Protein AF-A0A163GA01-F1 (afdb_monomer_lite)

Secondary structure (DSSP, 8-state):
-EEEEEEEEEEETTEEEEEEEEEEEEE-SSEEE-SS-EEEGGGEEEEEEEE-SSS-EEEEEEETTEEEEEEESS-THHHHHHHHHHH-

Sequence (88 aa):
MIRYIRTERSIRRLQQRTEDVECKLILTEEAVISSERDFALSKVWDMSARPAASRCWFLYLHTDEGVFAFRTEESPDGFISSYREIRN

Structure (mmCIF, N/CA/C/O backbone):
data_AF-A0A163GA01-F1
#
_entry.id   AF-A0A163GA01-F1
#
loop_
_atom_site.group_PDB
_atom_site.id
_atom_site.type_symbol
_atom_site.label_atom_id
_atom_site.label_alt_id
_atom_site.label_comp_id
_atom_site.label_asym_id
_atom_site.label_entity_id
_atom_site.label_seq_id
_atom_site.pdbx_PDB_ins_code
_atom_site.Cartn_x
_atom_site.Cartn_y
_atom_site.Cartn_z
_atom_site.occupancy
_atom_site.B_iso_or_equiv
_atom_site.auth_seq_id
_atom_site.auth_comp_id
_atom_site.auth_asym_id
_atom_site.auth_atom_id
_atom_site.pdbx_PDB_model_num
ATOM 1 N N . MET A 1 1 ? 5.610 3.637 8.409 1.00 95.50 1 MET A N 1
ATOM 2 C CA . MET A 1 1 ? 5.886 3.962 6.986 1.00 95.50 1 MET A CA 1
ATOM 3 C C . MET A 1 1 ? 6.485 2.750 6.287 1.00 95.50 1 MET A C 1
ATOM 5 O O . MET A 1 1 ? 7.063 1.921 6.978 1.00 95.50 1 MET A O 1
ATOM 9 N N . ILE A 1 2 ? 6.369 2.657 4.963 1.00 97.75 2 ILE A N 1
ATOM 10 C CA . ILE A 1 2 ? 6.994 1.612 4.132 1.00 97.75 2 ILE A CA 1
ATOM 11 C C . ILE A 1 2 ? 7.434 2.195 2.780 1.00 97.75 2 ILE A C 1
ATOM 13 O O . ILE A 1 2 ? 6.804 3.137 2.291 1.00 97.75 2 ILE A O 1
ATOM 17 N N . ARG A 1 3 ? 8.525 1.690 2.189 1.00 97.88 3 ARG A N 1
ATOM 18 C CA . ARG A 1 3 ? 8.964 2.080 0.837 1.00 97.88 3 ARG A CA 1
ATOM 19 C C . ARG A 1 3 ? 8.234 1.275 -0.237 1.00 97.88 3 ARG A C 1
ATOM 21 O O . ARG A 1 3 ? 8.040 0.068 -0.097 1.00 97.88 3 ARG A O 1
ATOM 28 N N . TYR A 1 4 ? 7.871 1.939 -1.328 1.00 97.38 4 TYR A N 1
ATOM 29 C CA . TYR A 1 4 ? 7.323 1.294 -2.520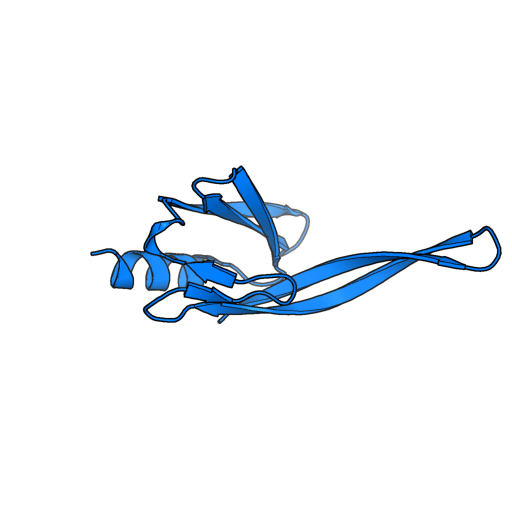 1.00 97.38 4 TYR A CA 1
ATOM 30 C C . TYR A 1 4 ? 7.932 1.882 -3.789 1.00 97.38 4 TYR A C 1
ATOM 32 O O . TYR A 1 4 ? 8.439 3.002 -3.784 1.00 97.38 4 TYR A O 1
ATOM 40 N N . ILE A 1 5 ? 7.857 1.131 -4.883 1.00 95.75 5 ILE A N 1
ATOM 41 C CA . ILE A 1 5 ? 8.333 1.563 -6.191 1.00 95.75 5 ILE A CA 1
ATOM 42 C C . ILE A 1 5 ? 7.143 1.953 -7.060 1.00 95.75 5 ILE A C 1
ATOM 44 O O . ILE A 1 5 ? 6.245 1.141 -7.303 1.00 95.75 5 ILE A O 1
ATOM 48 N N . ARG A 1 6 ? 7.157 3.195 -7.546 1.00 94.19 6 ARG A N 1
ATOM 49 C CA . ARG A 1 6 ? 6.225 3.691 -8.558 1.00 94.19 6 ARG A CA 1
ATOM 50 C C . ARG A 1 6 ? 6.907 3.657 -9.916 1.00 94.19 6 ARG A C 1
ATOM 52 O O . ARG A 1 6 ? 7.988 4.208 -10.079 1.00 94.19 6 ARG A O 1
ATOM 59 N N . THR A 1 7 ? 6.263 3.038 -10.895 1.00 90.94 7 THR A N 1
ATOM 60 C CA . THR A 1 7 ? 6.767 3.013 -12.268 1.00 90.94 7 THR A CA 1
ATOM 61 C C . THR A 1 7 ? 6.166 4.175 -13.054 1.00 90.94 7 THR A C 1
ATOM 63 O O . THR A 1 7 ? 4.973 4.175 -13.356 1.00 90.94 7 THR A O 1
ATOM 66 N N . GLU A 1 8 ? 6.989 5.151 -13.423 1.00 88.38 8 GLU A N 1
ATOM 67 C CA . GLU A 1 8 ? 6.589 6.273 -14.267 1.00 88.38 8 GLU A CA 1
ATOM 68 C C . GLU A 1 8 ? 6.869 5.960 -15.737 1.00 88.38 8 GLU A C 1
ATOM 70 O O . GLU A 1 8 ? 7.938 5.469 -16.108 1.00 88.38 8 GLU A O 1
ATOM 75 N N . ARG A 1 9 ? 5.890 6.241 -16.602 1.00 87.38 9 ARG A N 1
ATOM 76 C CA . ARG A 1 9 ? 6.028 6.087 -18.053 1.00 87.38 9 ARG A CA 1
ATOM 77 C C . ARG A 1 9 ? 5.946 7.449 -18.712 1.00 87.38 9 ARG A C 1
ATOM 79 O O . ARG A 1 9 ? 4.960 8.160 -18.548 1.00 87.38 9 ARG A O 1
ATOM 86 N N . SER A 1 10 ? 6.961 7.791 -19.498 1.00 84.75 10 SER A N 1
ATOM 87 C CA . SER A 1 10 ? 6.966 9.015 -20.298 1.00 84.75 10 SER A CA 1
ATOM 88 C C . SER A 1 10 ? 7.304 8.717 -21.753 1.00 84.75 10 SER A C 1
ATOM 90 O O . SER A 1 10 ? 8.104 7.830 -22.058 1.00 84.75 10 SER A O 1
ATOM 92 N N . ILE A 1 11 ? 6.688 9.460 -22.673 1.00 84.19 11 ILE A N 1
ATOM 93 C CA . ILE A 1 11 ? 7.042 9.424 -24.093 1.00 84.19 11 ILE A CA 1
ATOM 94 C C . ILE A 1 11 ? 7.927 10.635 -24.369 1.00 84.19 11 ILE A C 1
ATOM 96 O O . ILE A 1 11 ? 7.493 11.779 -24.237 1.00 84.19 11 ILE A O 1
ATOM 100 N N . ARG A 1 12 ? 9.180 10.396 -24.762 1.00 79.00 12 ARG A N 1
ATOM 101 C CA . ARG A 1 12 ? 10.109 11.447 -25.199 1.00 79.00 12 ARG A CA 1
ATOM 102 C C . ARG A 1 12 ? 10.721 11.046 -26.534 1.00 79.00 12 ARG A C 1
ATOM 104 O O . ARG A 1 12 ? 11.231 9.941 -26.667 1.00 79.00 12 ARG A O 1
ATOM 111 N N . ARG A 1 13 ? 10.690 11.949 -27.522 1.00 82.06 13 ARG A N 1
ATOM 112 C CA . ARG A 1 13 ? 11.248 11.732 -28.877 1.00 82.06 13 ARG A CA 1
ATOM 113 C C . ARG A 1 13 ? 10.821 10.393 -29.509 1.00 82.06 13 ARG A C 1
ATOM 115 O O . ARG A 1 13 ? 11.664 9.637 -29.975 1.00 82.06 13 ARG A O 1
ATOM 122 N N . LEU A 1 14 ? 9.516 10.103 -29.501 1.00 85.31 14 LEU A N 1
ATOM 123 C CA . LEU A 1 14 ? 8.924 8.867 -30.047 1.00 85.31 14 LEU A CA 1
ATOM 124 C C . LEU A 1 14 ? 9.393 7.560 -29.371 1.00 85.31 14 LEU A C 1
ATOM 126 O O . LEU A 1 14 ? 9.124 6.480 -29.885 1.00 85.31 14 LEU A O 1
ATOM 130 N N . GLN A 1 15 ? 10.053 7.634 -28.210 1.00 83.06 15 GLN A N 1
ATOM 131 C CA . GLN A 1 15 ? 10.433 6.470 -27.410 1.00 83.06 15 GLN A CA 1
ATOM 132 C C . GLN A 1 15 ? 9.715 6.486 -26.060 1.00 83.06 15 GLN A C 1
ATOM 134 O O . GLN A 1 15 ? 9.632 7.524 -25.397 1.00 83.06 15 GLN A O 1
ATOM 139 N N . GLN A 1 16 ? 9.217 5.319 -25.646 1.00 86.12 16 GLN A N 1
ATOM 140 C CA . GLN A 1 16 ? 8.688 5.114 -24.303 1.00 86.12 16 GLN A CA 1
ATOM 141 C C . GLN A 1 16 ? 9.851 4.866 -23.340 1.00 86.12 16 GLN A C 1
ATOM 143 O O . GLN A 1 16 ? 10.623 3.923 -23.515 1.00 86.12 16 GLN A O 1
ATOM 148 N N . ARG A 1 17 ? 9.956 5.699 -22.306 1.00 84.94 17 ARG A N 1
ATOM 149 C CA . ARG A 1 17 ? 10.835 5.478 -21.159 1.00 84.94 17 ARG A CA 1
ATOM 150 C C . ARG A 1 17 ? 10.011 5.041 -19.964 1.00 84.94 17 ARG A C 1
ATOM 152 O O . ARG A 1 17 ? 8.918 5.557 -19.739 1.00 84.94 17 ARG A O 1
ATOM 159 N N . THR A 1 18 ? 10.560 4.084 -19.232 1.00 85.06 18 THR A N 1
ATOM 160 C CA . THR A 1 18 ? 10.005 3.586 -17.979 1.00 85.06 18 THR A CA 1
ATOM 161 C C . THR A 1 18 ? 11.063 3.816 -16.914 1.00 85.06 18 THR A C 1
ATOM 163 O O . THR A 1 18 ? 12.179 3.323 -17.066 1.00 85.06 18 THR A O 1
ATOM 166 N N . GLU A 1 19 ? 10.735 4.603 -15.898 1.00 88.88 19 GLU A N 1
ATOM 167 C CA . GLU A 1 19 ? 11.634 4.929 -14.792 1.00 88.88 19 GLU A CA 1
ATOM 168 C C . GLU A 1 19 ? 10.959 4.507 -13.486 1.00 88.88 19 GLU A C 1
ATOM 170 O O . GLU A 1 19 ? 9.799 4.832 -13.236 1.00 88.88 19 GLU A O 1
ATOM 175 N N . ASP A 1 20 ? 11.674 3.723 -12.684 1.00 93.06 20 ASP A N 1
ATOM 176 C CA . ASP A 1 20 ? 11.218 3.312 -11.362 1.00 93.06 20 ASP A CA 1
ATOM 177 C C . ASP A 1 20 ? 11.656 4.362 -10.337 1.00 93.06 20 ASP A C 1
ATOM 179 O O . ASP A 1 20 ? 12.834 4.710 -10.244 1.00 93.06 20 ASP A O 1
ATOM 183 N N . VAL A 1 21 ? 10.691 4.870 -9.575 1.00 94.38 21 VAL A N 1
ATOM 184 C CA . VAL A 1 21 ? 10.880 5.920 -8.574 1.00 94.38 21 VAL A CA 1
ATOM 185 C C . VAL A 1 21 ? 10.566 5.350 -7.197 1.00 94.38 21 VAL A C 1
ATOM 187 O O . VAL A 1 21 ? 9.458 4.866 -6.948 1.00 94.38 21 VAL A O 1
ATOM 190 N N . GLU A 1 22 ? 11.536 5.418 -6.286 1.00 96.19 22 GLU A N 1
ATOM 191 C CA . GLU A 1 22 ? 11.323 5.041 -4.890 1.00 96.19 22 GLU A CA 1
ATOM 192 C C . GLU A 1 22 ? 10.465 6.098 -4.181 1.00 96.19 22 GLU A C 1
ATOM 194 O O . GLU A 1 22 ? 10.769 7.291 -4.184 1.00 96.19 22 GLU A O 1
ATOM 199 N N . CYS A 1 23 ? 9.378 5.643 -3.569 1.00 97.25 23 CYS A N 1
ATOM 200 C CA . CYS A 1 23 ? 8.390 6.453 -2.873 1.00 97.25 23 CYS A CA 1
ATOM 201 C C . CYS A 1 23 ? 8.131 5.888 -1.469 1.00 97.25 23 CYS A C 1
ATOM 203 O O . CYS A 1 23 ? 8.574 4.793 -1.111 1.00 97.25 23 CYS A O 1
ATOM 205 N N . LYS A 1 24 ? 7.388 6.638 -0.648 1.00 97.81 24 LYS A N 1
ATOM 206 C CA . LYS A 1 24 ? 7.007 6.221 0.708 1.00 97.81 24 LYS A CA 1
ATOM 207 C C . LYS A 1 24 ? 5.497 6.218 0.864 1.00 97.81 24 LYS A C 1
ATOM 209 O O . LYS A 1 24 ? 4.835 7.170 0.464 1.00 97.81 24 LYS A O 1
ATOM 214 N N . LEU A 1 25 ? 4.990 5.168 1.499 1.00 98.00 25 LEU A N 1
ATOM 215 C CA . LEU A 1 25 ? 3.664 5.144 2.096 1.00 98.00 25 LEU A CA 1
ATOM 216 C C . LEU A 1 25 ? 3.780 5.464 3.582 1.00 98.00 25 LEU A C 1
ATOM 218 O O . LEU A 1 25 ? 4.550 4.834 4.321 1.00 98.00 25 LEU A O 1
ATOM 222 N N . ILE A 1 26 ? 3.004 6.441 4.026 1.00 98.44 26 ILE A N 1
ATOM 223 C CA . ILE A 1 26 ? 2.944 6.876 5.419 1.00 98.44 26 ILE A CA 1
ATOM 224 C C . ILE A 1 26 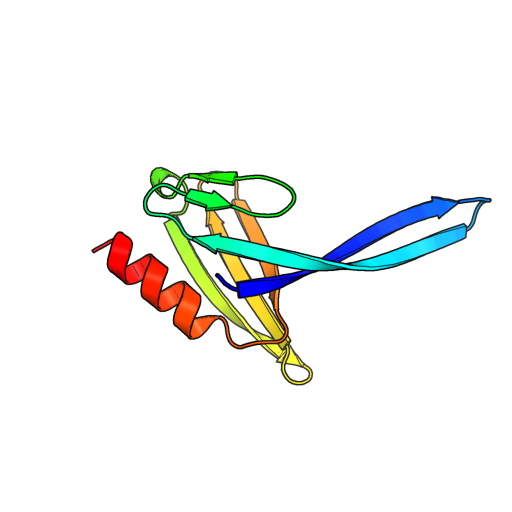? 1.550 6.546 5.942 1.00 98.44 26 ILE A C 1
ATOM 226 O O . ILE A 1 26 ? 0.564 6.877 5.302 1.00 98.44 26 ILE A O 1
ATOM 230 N N . LEU A 1 27 ? 1.484 5.870 7.084 1.00 98.38 27 LEU A N 1
ATOM 231 C CA . LEU A 1 27 ? 0.245 5.612 7.809 1.00 98.38 27 LEU A CA 1
ATOM 232 C C . LEU A 1 27 ? 0.175 6.613 8.964 1.00 98.38 27 LEU A C 1
ATOM 234 O O . LEU A 1 27 ? 1.127 6.682 9.746 1.00 98.38 27 LEU A O 1
ATOM 238 N N . THR A 1 28 ? -0.909 7.377 9.033 1.00 97.75 28 THR A N 1
ATOM 239 C CA . THR A 1 28 ? -1.277 8.245 10.163 1.00 97.75 28 THR A CA 1
ATOM 240 C C . THR A 1 28 ? -2.543 7.700 10.827 1.00 97.75 28 THR A C 1
ATOM 242 O O . THR A 1 28 ? -3.059 6.664 10.405 1.00 97.75 28 THR A O 1
ATOM 245 N N . GLU A 1 29 ? -3.055 8.376 11.856 1.00 96.19 29 GLU A N 1
ATOM 246 C CA . GLU A 1 29 ? -4.326 8.007 12.498 1.00 96.19 29 GLU A CA 1
ATOM 247 C C . GLU A 1 29 ? -5.542 8.241 11.578 1.00 96.19 29 GLU A C 1
ATOM 249 O O . GLU A 1 29 ? -6.597 7.640 11.761 1.00 96.19 29 GLU A O 1
ATOM 254 N N . GLU A 1 30 ? -5.395 9.080 10.552 1.00 97.31 30 GLU A N 1
ATOM 255 C CA . GLU A 1 30 ? -6.484 9.534 9.686 1.00 97.31 30 GLU A CA 1
ATOM 256 C C . GLU A 1 30 ? -6.372 9.024 8.250 1.00 97.31 30 GLU A C 1
ATOM 258 O O . GLU A 1 30 ? -7.398 8.876 7.576 1.00 97.31 30 GLU A O 1
ATOM 263 N N . ALA A 1 31 ? -5.159 8.769 7.748 1.00 98.06 31 ALA A N 1
ATOM 264 C CA . ALA A 1 31 ? -4.950 8.419 6.347 1.00 98.06 31 ALA A CA 1
ATOM 265 C C . ALA A 1 31 ? -3.736 7.514 6.085 1.00 98.06 31 ALA A C 1
ATOM 267 O O . ALA A 1 31 ? -2.776 7.447 6.852 1.00 98.06 31 ALA A O 1
ATOM 268 N N . VAL A 1 32 ? -3.756 6.868 4.917 1.00 98.31 32 VAL A N 1
ATOM 269 C CA . VAL A 1 32 ? -2.543 6.427 4.226 1.00 98.31 32 VAL A CA 1
ATOM 270 C C . VAL A 1 32 ? -2.176 7.456 3.166 1.00 98.31 32 VAL A C 1
ATOM 272 O O . VAL A 1 32 ? -2.959 7.724 2.261 1.00 98.31 32 VAL A O 1
ATOM 275 N N . ILE A 1 33 ? -0.973 8.003 3.254 1.00 98.44 33 ILE A N 1
ATOM 276 C CA . ILE A 1 33 ? -0.441 9.029 2.357 1.00 98.44 33 ILE A CA 1
ATOM 277 C C . ILE A 1 33 ? 0.551 8.364 1.405 1.00 98.44 33 ILE A C 1
ATOM 279 O O . ILE A 1 33 ? 1.500 7.710 1.851 1.00 98.44 33 ILE A O 1
ATOM 283 N N . SER A 1 34 ? 0.332 8.526 0.100 1.00 97.69 34 SER A N 1
ATOM 284 C CA . SER A 1 34 ? 1.235 8.067 -0.965 1.00 97.69 34 SER A CA 1
ATOM 285 C C . SER A 1 34 ? 1.819 9.254 -1.735 1.00 97.69 34 SER A C 1
ATOM 287 O O . SER A 1 34 ? 1.454 10.402 -1.500 1.00 97.69 34 SER A O 1
ATOM 289 N N . SER A 1 35 ? 2.707 9.002 -2.699 1.00 96.38 35 SER A N 1
ATOM 290 C CA . SER A 1 35 ? 3.235 10.064 -3.565 1.00 96.38 35 SER A CA 1
ATOM 291 C C . SER A 1 35 ? 2.243 10.569 -4.623 1.00 96.38 35 SER A C 1
ATOM 293 O O . SER A 1 35 ? 2.571 11.502 -5.354 1.00 96.38 35 SER A O 1
ATOM 295 N N . GLU A 1 36 ? 1.085 9.920 -4.784 1.00 93.62 36 GLU A N 1
ATOM 296 C CA . GLU A 1 36 ? 0.072 10.275 -5.795 1.00 93.62 36 GLU A CA 1
ATOM 297 C C . GLU A 1 36 ? -1.205 10.837 -5.181 1.00 93.62 36 GLU A C 1
ATOM 299 O O . GLU A 1 36 ? -1.816 11.737 -5.754 1.00 93.62 36 GLU A O 1
ATOM 304 N N . ARG A 1 37 ? -1.624 10.289 -4.038 1.00 95.00 37 ARG A N 1
ATOM 305 C CA . ARG A 1 37 ? -2.846 10.685 -3.336 1.00 95.00 37 ARG A CA 1
ATOM 306 C C . ARG A 1 37 ? -2.865 10.198 -1.891 1.00 95.00 37 ARG A C 1
ATOM 308 O O . ARG A 1 37 ? -2.137 9.269 -1.527 1.00 95.00 37 ARG A O 1
ATOM 315 N N . ASP A 1 38 ? -3.814 10.743 -1.146 1.00 97.88 38 ASP A N 1
ATOM 316 C CA . ASP A 1 38 ? -4.133 10.318 0.210 1.00 97.88 38 ASP A CA 1
ATOM 317 C C . ASP A 1 38 ? -5.386 9.434 0.215 1.00 97.88 38 ASP A C 1
ATOM 319 O O . ASP A 1 38 ? -6.331 9.628 -0.562 1.00 97.88 38 ASP A O 1
ATOM 323 N N . PHE A 1 39 ? -5.386 8.450 1.108 1.00 97.88 39 PHE A N 1
ATOM 324 C CA . PHE A 1 39 ? -6.478 7.515 1.342 1.00 97.88 39 PHE A CA 1
ATOM 325 C C . PHE A 1 39 ? -6.940 7.668 2.787 1.00 97.88 39 PHE A C 1
ATOM 327 O O . PHE A 1 39 ? -6.282 7.175 3.701 1.00 97.88 39 PHE A O 1
ATOM 334 N N . ALA A 1 40 ? -8.068 8.342 3.011 1.00 97.88 40 ALA A N 1
ATOM 335 C CA . ALA A 1 40 ? -8.651 8.435 4.349 1.00 97.88 40 ALA A CA 1
ATOM 336 C C . ALA A 1 40 ? -8.922 7.026 4.907 1.00 97.88 40 ALA A C 1
ATOM 338 O O . ALA A 1 40 ? -9.527 6.200 4.219 1.00 97.88 40 ALA A O 1
ATOM 339 N N . LEU A 1 41 ? -8.524 6.739 6.149 1.00 97.19 41 LEU A N 1
ATOM 340 C CA . LEU A 1 41 ? -8.689 5.409 6.751 1.00 97.19 41 LEU A CA 1
ATOM 341 C C . LEU A 1 41 ? -10.155 4.994 6.885 1.00 97.19 41 LEU A C 1
ATOM 343 O O . LEU A 1 41 ? -10.453 3.802 6.844 1.00 97.19 41 LEU A O 1
ATOM 347 N N . SER A 1 42 ? -11.075 5.957 6.975 1.00 96.88 42 SER A N 1
ATOM 348 C CA . SER A 1 42 ? -12.522 5.714 6.921 1.00 96.88 42 SER A CA 1
ATOM 349 C C . SER A 1 42 ? -12.985 5.098 5.594 1.00 96.88 42 SER A C 1
ATOM 351 O O . SER A 1 42 ? -14.022 4.440 5.549 1.00 96.88 42 SER A O 1
ATOM 353 N N . LYS A 1 43 ? -12.206 5.279 4.523 1.00 97.44 43 LYS A N 1
ATOM 354 C CA . LYS A 1 43 ? -12.455 4.760 3.173 1.00 97.44 43 LYS A CA 1
ATOM 355 C C . LYS A 1 43 ? -11.598 3.543 2.819 1.00 97.44 43 LYS A C 1
ATOM 357 O O . LYS A 1 43 ? -11.844 2.927 1.789 1.00 97.44 43 LYS A O 1
ATOM 362 N N . VAL A 1 44 ? -10.610 3.179 3.641 1.00 97.88 44 VAL A N 1
ATOM 363 C CA . VAL A 1 44 ? -9.808 1.956 3.467 1.00 97.88 44 VAL A CA 1
ATOM 364 C C . VAL A 1 44 ? -10.473 0.830 4.247 1.00 97.88 44 VAL A C 1
ATOM 366 O O . VAL A 1 44 ? -10.480 0.845 5.473 1.00 97.88 44 VAL A O 1
ATOM 369 N N . TRP A 1 45 ? -11.063 -0.144 3.568 1.00 96.56 45 TRP A N 1
ATOM 370 C CA . TRP A 1 45 ? -11.822 -1.224 4.200 1.00 96.56 45 TRP A CA 1
ATOM 371 C C . TRP A 1 45 ? -10.951 -2.380 4.674 1.00 96.56 45 TRP A C 1
ATOM 373 O O . TRP A 1 45 ? -11.273 -2.980 5.697 1.00 96.56 45 TRP A O 1
ATOM 383 N N . ASP A 1 46 ? -9.865 -2.666 3.957 1.00 97.62 46 ASP A N 1
ATOM 384 C CA . ASP A 1 46 ? -8.916 -3.719 4.310 1.00 97.62 46 ASP A CA 1
ATOM 385 C C . ASP A 1 46 ? -7.525 -3.444 3.714 1.00 97.62 46 ASP A C 1
ATOM 387 O O . ASP A 1 46 ? -7.374 -2.706 2.733 1.00 97.62 46 ASP A O 1
ATOM 391 N N . MET A 1 47 ? -6.506 -4.083 4.291 1.00 98.12 47 MET A N 1
ATOM 392 C CA . MET A 1 47 ? -5.159 -4.148 3.737 1.00 98.12 47 MET A CA 1
ATOM 393 C C . MET A 1 47 ? -4.673 -5.590 3.681 1.00 98.12 47 MET A C 1
ATOM 395 O O . MET A 1 47 ? -4.683 -6.323 4.672 1.00 98.12 47 MET A O 1
ATOM 399 N N . SER A 1 48 ? -4.164 -5.976 2.515 1.00 98.00 48 SER A N 1
ATOM 400 C CA . SER A 1 48 ? -3.639 -7.320 2.286 1.00 98.00 48 SER A CA 1
ATOM 401 C C . SER A 1 48 ? -2.310 -7.262 1.553 1.00 98.00 48 SER A C 1
ATOM 403 O O . SER A 1 48 ? -2.020 -6.300 0.846 1.00 98.00 48 SER A O 1
ATOM 405 N N . ALA A 1 49 ? -1.497 -8.301 1.703 1.00 97.56 49 ALA A N 1
ATOM 406 C CA . ALA A 1 49 ? -0.244 -8.419 0.983 1.00 97.56 49 ALA A CA 1
ATOM 407 C C . ALA A 1 49 ? -0.122 -9.771 0.300 1.00 97.56 49 ALA A C 1
ATOM 409 O O . ALA A 1 49 ? -0.610 -10.789 0.797 1.00 97.56 49 ALA A O 1
ATOM 410 N N . ARG A 1 50 ? 0.562 -9.782 -0.843 1.00 96.56 50 ARG A N 1
ATOM 411 C CA . ARG A 1 50 ? 0.990 -11.016 -1.501 1.00 96.56 50 ARG A CA 1
ATOM 412 C C . ARG A 1 50 ? 2.468 -10.939 -1.862 1.00 96.56 50 ARG A C 1
ATOM 414 O O . ARG A 1 50 ? 2.874 -9.943 -2.463 1.00 96.56 50 ARG A O 1
ATOM 421 N N . PRO A 1 51 ? 3.268 -11.969 -1.537 1.00 95.31 51 PRO A N 1
ATOM 422 C CA . PRO A 1 51 ? 4.627 -12.053 -2.043 1.00 95.31 51 PRO A CA 1
ATOM 423 C C . PRO A 1 51 ? 4.608 -12.182 -3.570 1.00 95.31 51 PRO A C 1
ATOM 425 O O . PRO A 1 51 ? 3.745 -12.843 -4.152 1.00 95.31 51 PRO A O 1
ATOM 428 N N . ALA A 1 52 ? 5.577 -11.540 -4.202 1.00 89.62 52 ALA A N 1
ATOM 429 C CA . ALA A 1 52 ? 5.917 -11.670 -5.608 1.00 89.62 52 ALA A CA 1
ATOM 430 C C . ALA A 1 52 ? 7.273 -12.394 -5.739 1.00 89.62 52 ALA A C 1
ATOM 432 O O . ALA A 1 52 ? 7.782 -12.986 -4.783 1.00 89.62 52 ALA A O 1
ATOM 433 N N . ALA A 1 53 ? 7.867 -12.383 -6.932 1.00 85.44 53 ALA A N 1
ATOM 434 C CA . ALA A 1 53 ? 9.199 -12.946 -7.136 1.00 85.44 53 ALA A CA 1
ATOM 435 C C . ALA A 1 53 ? 10.269 -12.157 -6.355 1.00 85.44 53 ALA A C 1
ATOM 437 O O . ALA A 1 53 ? 10.182 -10.939 -6.251 1.00 85.44 53 ALA A O 1
ATOM 438 N N . SER A 1 54 ? 11.300 -12.849 -5.860 1.00 81.56 54 SER A N 1
ATOM 439 C CA . SER A 1 54 ? 12.562 -12.258 -5.376 1.00 81.56 54 SER A CA 1
ATOM 440 C C . SER A 1 54 ? 12.429 -11.067 -4.411 1.00 81.56 54 SER A C 1
ATOM 442 O O . SER A 1 54 ? 12.727 -9.939 -4.787 1.00 81.56 54 SER A O 1
ATOM 444 N N . ARG A 1 55 ? 12.061 -11.318 -3.142 1.00 84.94 55 ARG A N 1
ATOM 445 C CA . ARG A 1 55 ? 11.981 -10.283 -2.077 1.00 84.94 55 ARG A CA 1
ATOM 446 C C . ARG A 1 55 ? 11.154 -9.056 -2.488 1.00 84.94 55 ARG A C 1
ATOM 448 O O . ARG A 1 55 ? 11.479 -7.928 -2.141 1.00 84.94 55 ARG A O 1
ATOM 455 N N . CYS A 1 56 ? 10.089 -9.292 -3.239 1.00 93.88 56 CYS A N 1
ATOM 456 C CA . CYS A 1 56 ? 9.131 -8.273 -3.616 1.00 93.88 56 CYS A CA 1
ATOM 457 C C . CYS A 1 56 ? 7.755 -8.668 -3.086 1.00 93.88 56 CYS A C 1
ATOM 459 O O . CYS A 1 56 ? 7.425 -9.854 -3.024 1.00 93.88 56 CYS A O 1
ATOM 461 N N . TRP A 1 57 ? 6.948 -7.681 -2.718 1.00 97.00 57 TRP A N 1
ATOM 462 C CA . TRP A 1 57 ? 5.567 -7.857 -2.297 1.00 97.00 57 TRP A CA 1
ATOM 463 C C . TRP A 1 57 ? 4.674 -6.861 -3.024 1.00 97.00 57 TRP A C 1
ATOM 465 O O . TRP A 1 57 ? 5.094 -5.765 -3.395 1.00 97.00 57 TRP A O 1
ATOM 475 N N . PHE A 1 58 ?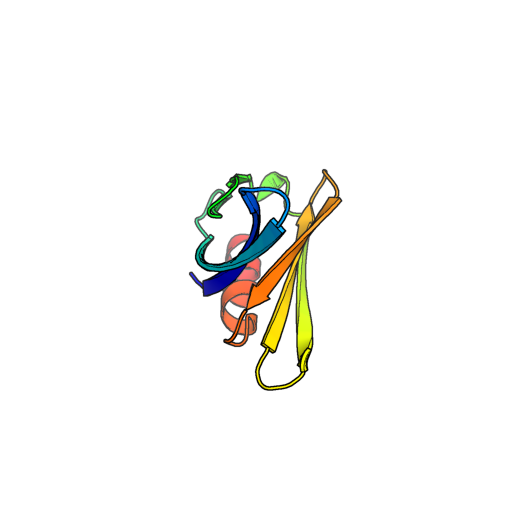 3.414 -7.241 -3.193 1.00 97.56 58 PHE A N 1
ATOM 476 C CA . PHE A 1 58 ? 2.346 -6.302 -3.488 1.00 97.56 58 PHE A CA 1
ATOM 477 C C . PHE A 1 58 ? 1.528 -6.078 -2.224 1.00 97.56 58 PHE A C 1
ATOM 479 O O . PHE A 1 58 ? 0.915 -7.018 -1.714 1.00 97.56 58 PHE A O 1
ATOM 486 N N . LEU A 1 59 ? 1.527 -4.839 -1.741 1.00 98.25 59 LEU A N 1
ATOM 487 C CA . LEU A 1 59 ? 0.613 -4.335 -0.725 1.00 98.25 59 LEU A CA 1
ATOM 488 C C . LEU A 1 59 ? -0.630 -3.780 -1.424 1.00 98.25 59 LEU A C 1
ATOM 490 O O . LEU A 1 59 ? -0.519 -2.922 -2.295 1.00 98.25 59 LEU A O 1
ATOM 494 N N . TYR A 1 60 ? -1.803 -4.259 -1.033 1.00 98.44 60 TYR A N 1
ATOM 495 C CA . TYR A 1 60 ? -3.089 -3.840 -1.571 1.00 98.44 60 TYR A CA 1
ATOM 496 C C . TYR A 1 60 ? -3.881 -3.082 -0.513 1.00 98.44 60 TYR A C 1
ATOM 498 O O . TYR A 1 60 ? -4.127 -3.612 0.573 1.00 98.44 60 TYR A O 1
ATOM 506 N N . LEU A 1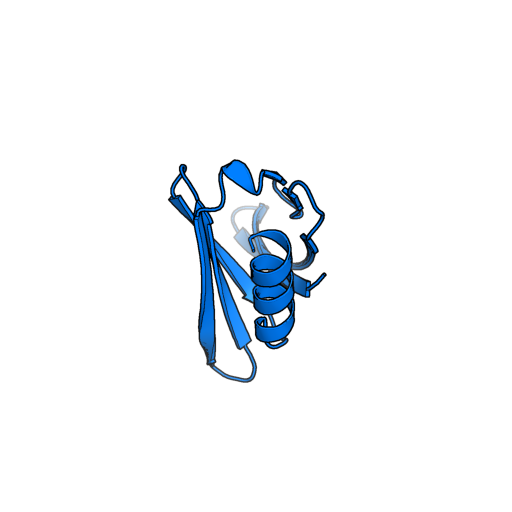 61 ? -4.312 -1.873 -0.862 1.00 98.38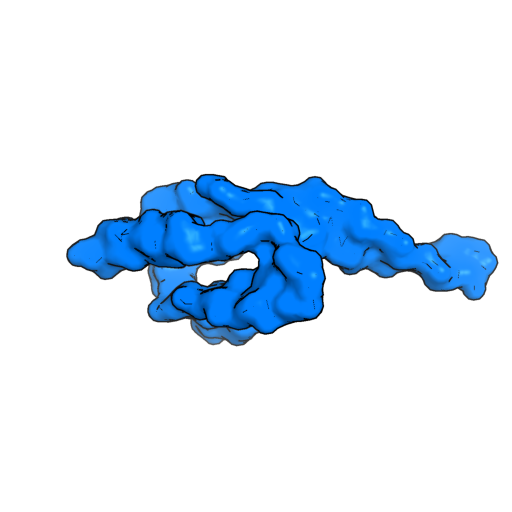 61 LEU A N 1
ATOM 507 C CA . LEU A 1 61 ? -5.327 -1.117 -0.137 1.00 98.38 61 LEU A CA 1
ATOM 508 C C . LEU A 1 61 ? -6.668 -1.370 -0.820 1.00 98.38 61 LEU A C 1
ATOM 510 O O . LEU A 1 61 ? -6.852 -0.986 -1.976 1.00 98.38 61 LEU A O 1
ATOM 514 N N . HIS A 1 62 ? -7.591 -2.011 -0.110 1.00 98.31 62 HIS A N 1
ATOM 515 C CA . HIS A 1 62 ? -8.976 -2.159 -0.550 1.00 98.31 62 HIS A CA 1
ATOM 516 C C . HIS A 1 62 ? -9.757 -0.956 -0.043 1.00 98.31 62 HIS A C 1
ATOM 518 O O . HIS A 1 62 ? -9.884 -0.775 1.167 1.00 98.31 62 HIS A O 1
ATOM 524 N N . THR A 1 63 ? -10.243 -0.116 -0.948 1.00 97.75 63 THR A N 1
ATOM 525 C CA . THR A 1 63 ? -10.968 1.112 -0.614 1.00 97.75 63 THR A CA 1
ATOM 526 C C . THR A 1 63 ? -12.361 1.128 -1.237 1.00 97.75 63 THR A C 1
ATOM 528 O O . THR A 1 63 ? -12.702 0.279 -2.061 1.00 97.75 63 THR A O 1
ATOM 531 N N . ASP A 1 64 ? -13.163 2.122 -0.859 1.00 96.69 64 ASP A N 1
ATOM 532 C CA . ASP A 1 64 ? -14.480 2.393 -1.450 1.00 96.69 64 ASP A CA 1
ATOM 533 C C . ASP A 1 64 ? -14.449 2.710 -2.957 1.00 96.69 64 ASP A C 1
ATOM 535 O O . ASP A 1 64 ? -15.444 2.532 -3.656 1.00 96.69 64 ASP A O 1
ATOM 539 N N . GLU A 1 65 ? -13.301 3.154 -3.462 1.00 95.44 65 GLU A N 1
ATOM 540 C CA . GLU A 1 65 ? -13.064 3.522 -4.863 1.00 95.44 65 GLU A CA 1
ATOM 541 C C . GLU A 1 65 ? -12.360 2.416 -5.672 1.00 95.44 65 GLU A C 1
ATOM 543 O O . GLU A 1 65 ? 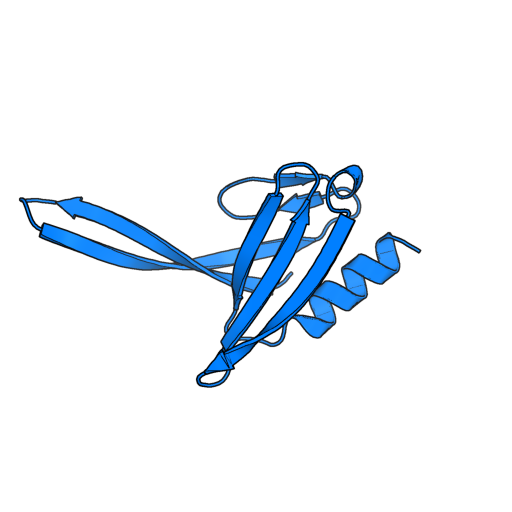-12.155 2.572 -6.878 1.00 95.44 65 GLU A O 1
ATOM 548 N N . GLY A 1 66 ? -11.986 1.299 -5.039 1.00 96.81 66 GLY A N 1
ATOM 549 C CA . GLY A 1 66 ? -11.330 0.165 -5.690 1.00 96.81 66 GLY A CA 1
ATOM 550 C C . GLY A 1 66 ? -10.093 -0.337 -4.949 1.00 96.81 66 GLY A C 1
ATOM 551 O O . GLY A 1 66 ? -9.904 -0.088 -3.762 1.00 96.81 66 GLY A O 1
ATOM 552 N N . VAL A 1 67 ? -9.243 -1.086 -5.654 1.00 97.88 67 VAL A N 1
ATOM 553 C CA . VAL A 1 67 ? -8.027 -1.680 -5.079 1.00 97.88 67 VAL A CA 1
ATOM 554 C C . VAL A 1 67 ? -6.794 -0.967 -5.613 1.00 97.88 67 VAL A C 1
ATOM 556 O O . VAL A 1 67 ? -6.570 -0.925 -6.823 1.00 97.88 67 VAL A O 1
ATOM 559 N N . PHE A 1 68 ? -5.964 -0.462 -4.705 1.00 97.81 68 PHE A N 1
ATOM 560 C CA . PHE A 1 68 ? -4.701 0.198 -5.027 1.00 97.81 68 PHE A CA 1
ATOM 561 C C . PHE A 1 68 ? -3.537 -0.705 -4.637 1.00 97.81 68 PHE A C 1
ATOM 563 O O . PHE A 1 68 ? -3.454 -1.153 -3.495 1.00 97.81 68 PHE A O 1
ATOM 570 N N . ALA A 1 69 ? -2.648 -0.986 -5.590 1.00 97.06 69 ALA A N 1
ATOM 571 C CA . ALA A 1 69 ? -1.525 -1.897 -5.409 1.00 97.06 69 ALA A CA 1
ATOM 572 C C . ALA A 1 69 ? -0.196 -1.137 -5.360 1.00 97.06 69 ALA A C 1
ATOM 574 O O . ALA A 1 69 ? 0.100 -0.327 -6.237 1.00 97.06 69 ALA A O 1
ATOM 575 N N . PHE A 1 70 ? 0.632 -1.467 -4.377 1.00 97.31 70 PHE A N 1
ATOM 576 C CA . PHE A 1 70 ? 1.946 -0.879 -4.159 1.00 97.31 70 PHE A CA 1
ATOM 577 C C . PHE A 1 70 ? 3.000 -1.979 -4.148 1.00 97.31 70 PHE A C 1
ATOM 579 O O . PHE A 1 70 ? 2.909 -2.933 -3.375 1.00 97.31 70 PHE A O 1
ATOM 586 N N . ARG A 1 71 ? 4.002 -1.854 -5.021 1.00 96.38 71 ARG A N 1
ATOM 587 C CA . ARG A 1 71 ? 5.122 -2.795 -5.103 1.00 96.38 71 ARG A CA 1
ATOM 588 C C . ARG A 1 71 ? 6.177 -2.424 -4.064 1.00 96.38 71 ARG A C 1
ATOM 590 O O . ARG A 1 71 ? 6.755 -1.348 -4.172 1.00 96.38 71 ARG A O 1
ATOM 597 N N . THR A 1 72 ? 6.453 -3.289 -3.096 1.00 96.44 72 THR A N 1
ATOM 598 C CA . THR A 1 72 ? 7.446 -3.056 -2.034 1.00 96.44 72 THR A CA 1
ATOM 599 C C . THR A 1 72 ? 8.589 -4.067 -2.129 1.00 96.44 72 THR A C 1
ATOM 601 O O . THR A 1 72 ? 8.398 -5.198 -2.576 1.00 96.44 72 THR A O 1
ATOM 604 N N . GLU A 1 73 ? 9.790 -3.661 -1.720 1.00 94.50 73 GLU A N 1
ATOM 605 C CA . GLU A 1 73 ? 10.979 -4.536 -1.625 1.00 94.50 73 GLU A CA 1
ATOM 606 C C . GLU A 1 73 ? 11.246 -5.012 -0.186 1.00 94.50 73 GLU A C 1
ATOM 608 O O . GLU A 1 73 ? 12.184 -5.760 0.088 1.00 94.50 73 GLU A O 1
ATOM 613 N N . GLU A 1 74 ? 10.408 -4.579 0.756 1.00 94.44 74 GLU A N 1
ATOM 614 C CA . GLU A 1 74 ? 10.380 -5.032 2.145 1.00 94.44 74 GLU A CA 1
ATOM 615 C C . GLU A 1 74 ? 8.997 -5.606 2.478 1.00 94.44 74 GLU A C 1
ATOM 617 O O . GLU A 1 74 ? 8.001 -5.240 1.841 1.00 94.44 74 GLU A O 1
ATOM 622 N N . SER A 1 75 ? 8.932 -6.522 3.455 1.00 95.69 75 SER A N 1
ATOM 623 C CA . SER A 1 75 ? 7.657 -7.133 3.844 1.00 95.69 75 SER A CA 1
ATOM 624 C C . SER A 1 75 ? 6.698 -6.072 4.408 1.00 95.69 75 SER A C 1
ATOM 626 O O . SER A 1 75 ? 7.075 -5.346 5.333 1.00 95.69 75 SER A O 1
ATOM 628 N N . PRO A 1 76 ? 5.449 -5.994 3.913 1.00 97.38 76 PRO A N 1
ATOM 629 C CA . PRO A 1 76 ? 4.446 -5.051 4.399 1.00 97.38 76 PRO A CA 1
ATOM 630 C C . PRO A 1 76 ? 3.730 -5.487 5.684 1.00 97.38 76 PRO A C 1
ATOM 632 O O . PRO A 1 76 ? 2.886 -4.739 6.175 1.00 97.38 76 PRO A O 1
ATOM 635 N N . ASP A 1 77 ? 4.053 -6.649 6.257 1.00 97.06 77 ASP A N 1
ATOM 636 C CA . ASP A 1 77 ? 3.331 -7.206 7.413 1.00 97.06 77 ASP A CA 1
ATOM 637 C C . ASP A 1 77 ? 3.303 -6.252 8.618 1.00 97.06 77 ASP A C 1
ATOM 639 O O . ASP A 1 77 ? 2.268 -6.093 9.269 1.00 97.06 77 ASP A O 1
ATOM 643 N N . GLY A 1 78 ? 4.418 -5.565 8.889 1.00 97.88 78 GLY A N 1
ATOM 644 C CA . GLY A 1 78 ? 4.490 -4.563 9.956 1.00 97.88 78 GLY A CA 1
ATOM 645 C C . GLY A 1 78 ? 3.586 -3.357 9.690 1.00 97.88 78 GLY A C 1
ATOM 646 O O . GLY A 1 78 ? 2.889 -2.897 10.587 1.00 97.88 78 GLY A O 1
ATOM 647 N N . PHE A 1 79 ? 3.522 -2.894 8.439 1.00 98.12 79 PHE A N 1
ATOM 648 C CA . PHE A 1 79 ? 2.652 -1.785 8.042 1.00 98.12 79 PHE A CA 1
ATOM 649 C C . PHE A 1 79 ? 1.164 -2.154 8.161 1.00 98.12 79 PHE A C 1
ATOM 651 O O . PHE A 1 79 ? 0.369 -1.367 8.673 1.00 98.12 79 PHE A O 1
ATOM 658 N N . ILE A 1 80 ? 0.795 -3.370 7.743 1.00 98.12 80 ILE A N 1
ATOM 659 C CA . ILE A 1 80 ? -0.572 -3.901 7.869 1.00 98.12 80 ILE A CA 1
ATOM 660 C C . ILE A 1 80 ? -0.957 -4.066 9.342 1.00 98.12 80 ILE A C 1
ATOM 662 O O . ILE A 1 80 ? -2.093 -3.780 9.717 1.00 98.12 80 ILE A O 1
ATOM 666 N N . SER A 1 81 ? -0.021 -4.512 10.182 1.00 98.00 81 SER A N 1
ATOM 667 C CA . SER A 1 81 ? -0.263 -4.680 11.619 1.00 98.00 81 SER A CA 1
ATOM 668 C C . SER A 1 81 ? -0.583 -3.343 12.287 1.00 98.00 81 SER A C 1
ATOM 670 O O . SER A 1 81 ? -1.609 -3.243 12.952 1.00 98.00 81 SER A O 1
ATOM 672 N N . SER A 1 82 ? 0.191 -2.289 12.004 1.00 97.94 82 SER A N 1
ATOM 673 C CA . SER A 1 82 ? -0.110 -0.938 12.502 1.00 97.94 82 SER A CA 1
ATOM 674 C C . SER A 1 82 ? -1.462 -0.406 12.011 1.00 97.94 82 SER A C 1
ATOM 676 O O . SER A 1 82 ? -2.182 0.230 12.771 1.00 97.94 82 SER A O 1
ATOM 678 N N . TYR A 1 83 ? -1.858 -0.689 10.763 1.00 97.69 83 TYR A N 1
ATOM 679 C CA . TYR A 1 83 ? -3.198 -0.325 10.278 1.00 97.69 83 TYR A CA 1
ATOM 680 C C . TYR A 1 83 ? -4.309 -1.016 11.080 1.00 97.69 83 TYR A C 1
ATOM 682 O O . TYR A 1 83 ? -5.309 -0.387 11.424 1.00 97.69 83 TYR A O 1
ATOM 690 N N . ARG A 1 84 ? -4.132 -2.302 11.402 1.00 96.44 84 ARG A N 1
ATOM 691 C CA . ARG A 1 84 ? -5.097 -3.064 12.208 1.00 96.44 84 ARG A CA 1
ATOM 692 C C . ARG A 1 84 ? -5.184 -2.551 13.639 1.00 96.44 84 ARG A C 1
ATOM 694 O O . ARG A 1 84 ? -6.275 -2.523 14.186 1.00 96.44 84 ARG A O 1
ATOM 701 N N . GLU A 1 85 ? -4.066 -2.125 14.220 1.00 96.81 85 GLU A N 1
ATOM 702 C CA . GLU A 1 85 ? -4.035 -1.520 15.556 1.00 96.81 85 GLU A CA 1
ATOM 703 C C . GLU A 1 85 ? -4.837 -0.214 15.619 1.00 96.81 85 GLU A C 1
ATOM 705 O O . GLU A 1 85 ? -5.558 -0.014 16.584 1.00 96.81 85 GLU A O 1
ATOM 710 N N . ILE A 1 86 ? -4.784 0.630 14.582 1.00 95.00 86 ILE A N 1
ATOM 711 C CA . ILE A 1 86 ? -5.565 1.883 14.512 1.00 95.00 86 ILE A CA 1
ATOM 712 C C . ILE A 1 86 ? -7.070 1.616 14.325 1.00 95.00 86 ILE A C 1
ATOM 714 O O . ILE A 1 86 ? -7.909 2.439 14.684 1.00 95.00 86 ILE A O 1
ATOM 718 N N . ARG A 1 87 ? -7.430 0.483 13.711 1.00 87.50 87 ARG A N 1
ATOM 719 C CA . ARG A 1 87 ? -8.819 0.122 13.383 1.00 87.50 87 ARG A CA 1
ATOM 720 C C . ARG A 1 87 ? -9.547 -0.655 14.480 1.00 87.50 87 ARG A C 1
ATOM 722 O O . ARG A 1 87 ? -10.761 -0.825 14.345 1.00 87.50 87 ARG A O 1
ATOM 729 N N . ASN A 1 88 ? -8.824 -1.138 15.487 1.00 76.06 88 ASN A N 1
ATOM 730 C CA . ASN A 1 88 ? -9.364 -1.828 16.660 1.00 76.06 88 ASN A CA 1
ATOM 731 C C . ASN A 1 88 ? -9.691 -0.833 17.774 1.00 76.06 88 ASN A C 1
ATOM 733 O O . ASN A 1 88 ? -10.723 -1.054 18.443 1.00 76.06 88 ASN A O 1
#

Radius of gyration: 14.23 Å; chains: 1; bounding box: 27×25×47 Å

pLDDT: mean 94.38, std 5.31, range [76.06, 98.44]

Foldseek 3Di:
DAKFWDWDWDQDPNDIDTDIDIWDWDDDLFWTDTPVDIGGLVFFPAWDKDDDPDQWIWIWGQGPVGIDTTIGSHDCPVVRVVSVVSVD

Organism: NCBI:txid394098